Protein AF-A0A9D1M2X8-F1 (afdb_monomer)

Structure (mmCIF, N/CA/C/O backbone):
data_AF-A0A9D1M2X8-F1
#
_entry.id   AF-A0A9D1M2X8-F1
#
loop_
_atom_site.group_PDB
_atom_site.id
_atom_site.type_symbol
_atom_site.label_atom_id
_atom_site.label_alt_id
_atom_site.label_comp_id
_atom_site.label_asym_id
_atom_site.label_entity_id
_atom_site.label_seq_id
_atom_site.pdbx_PDB_ins_code
_atom_site.Cartn_x
_atom_site.Cartn_y
_atom_site.Cartn_z
_atom_site.occupancy
_atom_site.B_iso_or_equiv
_atom_site.auth_seq_id
_atom_site.auth_comp_id
_atom_site.auth_asym_id
_atom_site.auth_atom_id
_atom_site.pdbx_PDB_model_num
ATOM 1 N N . MET A 1 1 ? 48.430 -18.790 -75.602 1.00 45.59 1 MET A N 1
ATOM 2 C CA . MET A 1 1 ? 47.568 -17.603 -75.799 1.00 45.59 1 MET A CA 1
ATOM 3 C C . MET A 1 1 ? 46.108 -18.026 -75.926 1.00 45.59 1 MET A C 1
ATOM 5 O O . MET A 1 1 ? 45.732 -18.484 -76.995 1.00 45.59 1 MET A O 1
ATOM 9 N N . LYS A 1 2 ? 45.302 -17.885 -74.864 1.00 32.88 2 LYS A N 1
ATOM 10 C CA . LYS A 1 2 ? 43.882 -17.466 -74.901 1.00 32.88 2 LYS A CA 1
ATOM 11 C C . LYS A 1 2 ? 43.392 -17.254 -73.451 1.00 32.88 2 LYS A C 1
ATOM 13 O O . LYS A 1 2 ? 43.935 -17.912 -72.566 1.00 32.88 2 LYS A O 1
ATOM 18 N N . PRO A 1 3 ? 42.501 -16.283 -73.187 1.00 42.69 3 PRO A N 1
ATOM 19 C CA . PRO A 1 3 ? 42.506 -15.542 -71.935 1.00 42.69 3 PRO A CA 1
ATOM 20 C C . PRO A 1 3 ? 41.646 -16.149 -70.825 1.00 42.69 3 PRO A C 1
ATOM 22 O O . PRO A 1 3 ? 40.709 -16.911 -71.038 1.00 42.69 3 PRO A O 1
ATOM 25 N N . ILE A 1 4 ? 42.033 -15.714 -69.633 1.00 52.22 4 ILE A N 1
ATOM 26 C CA . ILE A 1 4 ? 41.490 -15.920 -68.297 1.00 52.22 4 ILE A CA 1
ATOM 27 C C . ILE A 1 4 ? 39.984 -15.619 -68.250 1.00 52.22 4 ILE A C 1
ATOM 29 O O . ILE A 1 4 ? 39.570 -14.470 -68.395 1.00 52.22 4 ILE A O 1
ATOM 33 N N . ILE A 1 5 ? 39.174 -16.640 -67.963 1.00 52.50 5 ILE A N 1
ATOM 34 C CA . ILE A 1 5 ? 37.791 -16.488 -67.490 1.00 52.50 5 ILE A CA 1
ATOM 35 C C . ILE A 1 5 ? 37.806 -16.731 -65.977 1.00 52.50 5 ILE A C 1
ATOM 37 O O . ILE A 1 5 ? 37.509 -17.821 -65.508 1.00 52.50 5 ILE A O 1
ATOM 41 N N . PHE A 1 6 ? 38.199 -15.716 -65.207 1.00 45.41 6 PHE A N 1
ATOM 42 C CA . PHE A 1 6 ? 38.097 -15.726 -63.737 1.00 45.41 6 PHE A CA 1
ATOM 43 C C . PHE A 1 6 ? 37.593 -14.386 -63.168 1.00 45.41 6 PHE A C 1
ATOM 45 O O . PHE A 1 6 ?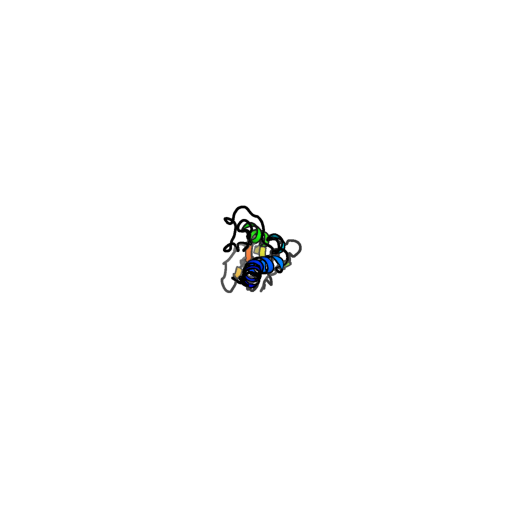 37.838 -14.069 -62.011 1.00 45.41 6 PHE A O 1
ATOM 52 N N . PHE A 1 7 ? 36.854 -13.591 -63.952 1.00 48.19 7 PHE A N 1
ATOM 53 C CA . PHE A 1 7 ? 36.349 -12.282 -63.500 1.00 48.19 7 PHE A CA 1
ATOM 54 C C . PHE A 1 7 ? 34.876 -12.257 -63.055 1.00 48.19 7 PHE A C 1
ATOM 56 O O . PHE A 1 7 ? 34.455 -11.276 -62.453 1.00 48.19 7 PHE A O 1
ATOM 63 N N . ALA A 1 8 ? 34.089 -13.319 -63.270 1.00 45.69 8 ALA A N 1
ATOM 64 C CA . ALA A 1 8 ? 32.672 -13.317 -62.877 1.00 45.69 8 ALA A CA 1
ATOM 65 C C . ALA A 1 8 ? 32.427 -13.778 -61.423 1.00 45.69 8 ALA A C 1
ATOM 67 O O . ALA A 1 8 ? 31.558 -13.238 -60.744 1.00 45.69 8 ALA A O 1
ATOM 68 N N . ALA A 1 9 ? 33.214 -14.730 -60.905 1.00 43.84 9 ALA A N 1
ATOM 69 C CA . ALA A 1 9 ? 33.002 -15.281 -59.559 1.00 43.84 9 ALA A CA 1
ATOM 70 C C . ALA A 1 9 ? 33.544 -14.374 -58.433 1.00 43.84 9 ALA A C 1
ATOM 72 O O . ALA A 1 9 ? 32.953 -14.297 -57.356 1.00 43.84 9 ALA A O 1
ATOM 73 N N . ALA A 1 10 ? 34.629 -13.633 -58.690 1.00 47.75 10 ALA A N 1
ATOM 74 C CA . ALA A 1 10 ? 35.217 -12.709 -57.716 1.00 47.75 10 ALA A CA 1
ATOM 75 C C . ALA A 1 10 ? 34.368 -11.438 -57.501 1.00 47.75 10 ALA A C 1
ATOM 77 O O . ALA A 1 10 ? 34.417 -10.824 -56.432 1.00 47.75 10 ALA A O 1
ATOM 78 N N . LEU A 1 11 ? 33.539 -11.065 -58.484 1.00 43.62 11 LEU A N 1
ATOM 79 C CA . LEU A 1 11 ? 32.642 -9.915 -58.364 1.00 43.62 11 LEU A CA 1
ATOM 80 C C . LEU A 1 11 ? 31.398 -10.246 -57.519 1.00 43.62 11 LEU A C 1
ATOM 82 O O . LEU A 1 11 ? 30.918 -9.402 -56.772 1.00 43.62 11 LEU A O 1
ATOM 86 N N . TRP A 1 12 ? 30.916 -11.493 -57.550 1.00 42.31 12 TRP A N 1
ATOM 87 C CA . TRP A 1 12 ? 29.798 -11.939 -56.705 1.00 42.31 12 TRP A CA 1
ATOM 88 C C . TRP A 1 12 ? 30.199 -12.196 -55.246 1.00 42.31 12 TRP A C 1
ATOM 90 O O . TRP A 1 12 ? 29.444 -11.861 -54.334 1.00 42.31 12 TRP A O 1
ATOM 100 N N . ALA A 1 13 ? 31.405 -12.718 -55.002 1.00 49.34 13 ALA A N 1
ATOM 101 C CA . ALA A 1 13 ? 31.903 -12.949 -53.643 1.00 49.34 13 ALA A CA 1
ATOM 102 C C . ALA A 1 13 ? 32.258 -11.649 -52.891 1.00 49.34 13 ALA A C 1
ATOM 104 O O . ALA A 1 13 ? 32.204 -11.613 -51.663 1.00 49.34 13 ALA A O 1
ATOM 105 N N . SER A 1 14 ? 32.577 -10.570 -53.612 1.00 50.72 14 SER A N 1
ATOM 106 C CA . SER A 1 14 ? 32.825 -9.245 -53.022 1.00 50.72 14 SER A CA 1
ATOM 107 C C . SER A 1 14 ? 31.553 -8.410 -52.842 1.00 50.72 14 SER A C 1
ATOM 109 O O . SER A 1 14 ? 31.539 -7.511 -52.004 1.00 50.72 14 SER A O 1
ATOM 111 N N . LEU A 1 15 ? 30.466 -8.727 -53.556 1.00 46.16 15 LEU A N 1
ATOM 112 C CA . LEU A 1 15 ? 29.179 -8.038 -53.424 1.00 46.16 15 LEU A CA 1
ATOM 113 C C . LEU A 1 15 ? 28.231 -8.679 -52.405 1.00 46.16 15 LEU A C 1
ATOM 115 O O . LEU A 1 15 ? 27.343 -7.985 -51.933 1.00 46.16 15 LEU A O 1
ATOM 119 N N . ALA A 1 16 ? 28.409 -9.939 -52.002 1.00 49.31 16 ALA A N 1
ATOM 120 C CA . ALA A 1 16 ? 27.544 -10.576 -50.999 1.00 49.31 16 ALA A CA 1
ATOM 121 C C . ALA A 1 16 ? 27.563 -9.894 -49.605 1.00 49.31 16 ALA A C 1
ATOM 123 O O . ALA A 1 16 ? 26.487 -9.714 -49.030 1.00 49.31 16 ALA A O 1
ATOM 124 N N . PRO A 1 17 ? 28.706 -9.420 -49.058 1.00 50.47 17 PRO A N 1
ATOM 125 C CA . PRO A 1 17 ? 28.706 -8.655 -47.806 1.00 50.47 17 PRO A CA 1
ATOM 126 C C . PRO A 1 17 ? 28.105 -7.252 -47.980 1.00 50.47 17 PRO A C 1
ATOM 128 O O . PRO A 1 17 ? 27.527 -6.703 -47.043 1.00 50.47 17 PRO A O 1
ATOM 131 N N . LEU A 1 18 ? 28.222 -6.676 -49.184 1.00 45.16 18 LEU A N 1
ATOM 132 C CA . LEU A 1 18 ? 27.638 -5.383 -49.554 1.00 45.16 18 LEU A CA 1
ATOM 133 C C . LEU A 1 18 ? 26.121 -5.483 -49.774 1.00 45.16 18 LEU A C 1
ATOM 135 O O . LEU A 1 18 ? 25.398 -4.587 -49.356 1.00 45.16 18 LEU A O 1
ATOM 139 N N . TYR A 1 19 ? 25.623 -6.589 -50.329 1.00 42.22 19 TYR A N 1
ATOM 140 C CA . TYR A 1 19 ? 24.195 -6.869 -50.495 1.00 42.22 19 TYR A CA 1
ATOM 141 C C . TYR A 1 19 ? 23.531 -7.316 -49.189 1.00 42.22 19 TYR A C 1
ATOM 143 O O . TYR A 1 19 ? 22.402 -6.915 -48.930 1.00 42.22 19 TYR A O 1
ATOM 151 N N . ALA A 1 20 ? 24.237 -8.022 -48.299 1.00 43.41 20 ALA A N 1
ATOM 152 C CA . ALA A 1 20 ? 23.759 -8.262 -46.932 1.00 43.41 20 ALA A CA 1
ATOM 153 C C . ALA A 1 20 ? 23.679 -6.959 -46.107 1.00 43.41 20 ALA A C 1
ATOM 155 O O . ALA A 1 20 ? 22.803 -6.807 -45.259 1.00 43.41 20 ALA A O 1
ATOM 156 N N . LYS A 1 21 ? 24.557 -5.984 -46.389 1.00 46.81 21 LYS A N 1
ATOM 157 C CA . LYS A 1 21 ? 24.471 -4.609 -45.865 1.00 46.81 21 LYS A CA 1
ATOM 158 C C . LYS A 1 21 ? 23.406 -3.752 -46.566 1.00 46.81 21 LYS A C 1
ATOM 160 O O . LYS A 1 21 ? 22.943 -2.796 -45.955 1.00 46.81 21 LYS A O 1
ATOM 165 N N . ALA A 1 22 ? 23.020 -4.074 -47.804 1.00 47.25 22 ALA A N 1
ATOM 166 C CA . ALA A 1 22 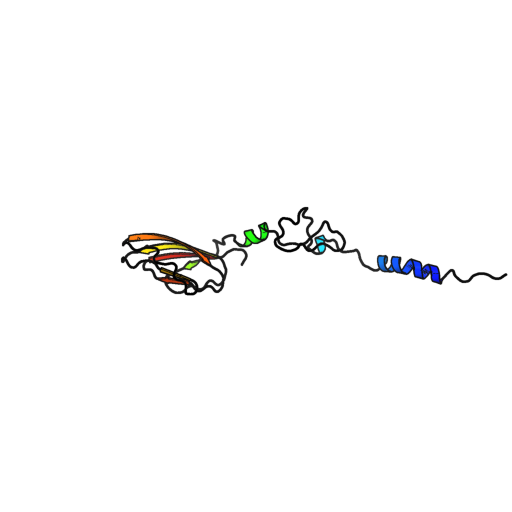? 22.052 -3.306 -48.594 1.00 47.25 22 ALA A CA 1
ATOM 167 C C . ALA A 1 22 ? 20.608 -3.843 -48.520 1.00 47.25 22 ALA A C 1
ATOM 169 O O . ALA A 1 22 ? 19.677 -3.096 -48.805 1.00 47.25 22 ALA A O 1
ATOM 170 N N . GLN A 1 23 ? 20.398 -5.104 -48.118 1.00 46.16 23 GLN A N 1
ATOM 171 C CA . GLN A 1 23 ? 19.065 -5.711 -47.960 1.00 46.16 23 GLN A CA 1
ATOM 172 C C . GLN A 1 23 ? 18.584 -5.807 -46.504 1.00 46.16 23 GLN A C 1
ATOM 174 O O . GLN A 1 23 ? 17.426 -6.149 -46.266 1.00 46.16 23 GLN A O 1
ATOM 179 N N . CYS A 1 24 ? 19.413 -5.442 -45.524 1.00 50.56 24 CYS A N 1
ATOM 180 C CA . CYS A 1 24 ? 18.936 -5.179 -44.171 1.00 50.56 24 CYS A CA 1
ATOM 181 C C . CYS A 1 24 ? 18.495 -3.719 -44.098 1.00 50.56 24 CYS A C 1
ATOM 183 O O . CYS A 1 24 ? 19.319 -2.808 -44.024 1.00 50.56 24 CYS A O 1
ATOM 185 N N . ALA A 1 25 ? 17.178 -3.533 -44.165 1.00 55.31 25 ALA A N 1
ATOM 186 C CA . ALA A 1 25 ? 16.465 -2.304 -43.861 1.00 55.31 25 ALA A CA 1
ATOM 187 C C . ALA A 1 25 ? 17.165 -1.491 -42.761 1.00 55.31 25 ALA A C 1
ATOM 189 O O . ALA A 1 25 ? 17.617 -2.064 -41.770 1.00 55.31 25 ALA A O 1
ATOM 190 N N . VAL A 1 26 ? 17.245 -0.172 -42.975 1.00 64.69 26 VAL A N 1
ATOM 191 C CA . VAL A 1 26 ? 17.679 0.865 -42.024 1.00 64.69 26 VAL A CA 1
ATOM 192 C C . VAL A 1 26 ? 17.715 0.333 -40.590 1.00 64.69 26 VAL A C 1
ATOM 194 O O . VAL A 1 26 ? 16.666 0.064 -40.005 1.00 64.69 26 VAL A O 1
ATOM 197 N N . GLN A 1 27 ? 18.922 0.155 -40.041 1.00 70.12 27 GLN A N 1
ATOM 198 C CA . GLN A 1 27 ? 19.101 -0.287 -38.659 1.00 70.12 27 GLN A CA 1
ATOM 199 C C . GLN A 1 27 ? 18.234 0.606 -37.752 1.00 70.12 27 GLN A C 1
ATOM 201 O O . GLN A 1 27 ? 18.416 1.829 -37.781 1.00 70.12 27 GLN A O 1
ATOM 206 N N . PRO A 1 28 ? 17.277 0.049 -36.984 1.00 83.12 28 PRO A N 1
ATOM 207 C CA . PRO A 1 28 ? 16.364 0.856 -36.184 1.00 83.12 28 PRO A CA 1
ATOM 208 C C . PRO A 1 28 ? 17.159 1.704 -35.193 1.00 83.12 28 PRO A C 1
ATOM 210 O O . PRO A 1 28 ? 18.212 1.291 -34.715 1.00 83.12 28 PRO A O 1
ATOM 213 N N . SER A 1 29 ? 16.681 2.904 -34.868 1.00 85.69 29 SER A N 1
ATOM 214 C CA . SER A 1 29 ? 17.376 3.721 -33.871 1.00 85.69 29 SER A CA 1
ATOM 215 C C . SER A 1 29 ? 17.249 3.085 -32.478 1.00 85.69 29 SER A C 1
ATOM 217 O O . SER A 1 29 ? 16.217 2.495 -32.153 1.00 85.69 29 SER A O 1
ATOM 219 N N . CYS A 1 30 ? 18.266 3.228 -31.619 1.00 85.75 30 CYS A N 1
ATOM 220 C CA . CYS A 1 30 ? 18.192 2.724 -30.240 1.00 85.75 30 CYS A CA 1
ATOM 221 C C . CYS A 1 30 ? 17.000 3.341 -29.486 1.00 85.75 30 CYS A C 1
ATOM 223 O O . CYS A 1 30 ? 16.347 2.661 -28.701 1.00 85.75 30 CYS A O 1
ATOM 225 N N . SER A 1 31 ? 16.659 4.600 -29.780 1.00 83.88 31 SER A N 1
ATOM 226 C CA . SER A 1 31 ? 15.481 5.255 -29.210 1.00 83.88 31 SER A CA 1
ATOM 227 C C . SER A 1 31 ? 14.173 4.598 -29.655 1.00 83.88 31 SER A C 1
ATOM 229 O O . SER A 1 31 ? 13.284 4.421 -28.827 1.00 83.88 31 SER A O 1
ATOM 231 N N . SER A 1 32 ? 14.064 4.182 -30.923 1.00 84.88 32 SER A N 1
ATOM 232 C CA . SER A 1 32 ? 12.895 3.45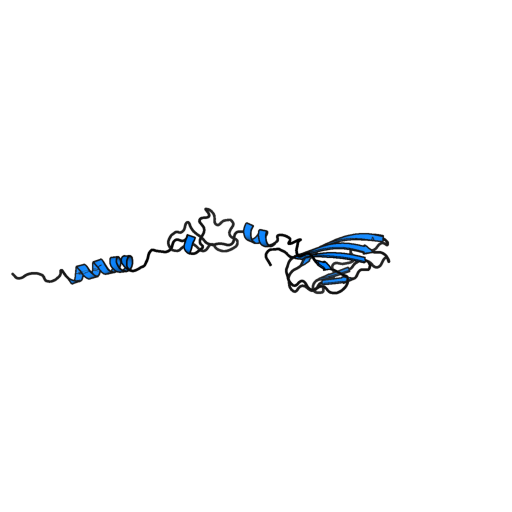6 -31.447 1.00 84.88 32 SER A CA 1
ATOM 233 C C . SER A 1 32 ? 12.720 2.077 -30.808 1.00 84.88 32 SER A C 1
ATOM 235 O O . SER A 1 32 ? 11.610 1.562 -30.765 1.00 84.88 32 SER A O 1
ATOM 237 N N . LEU A 1 33 ? 13.802 1.490 -30.291 1.00 84.25 33 LEU A N 1
ATOM 238 C CA . LEU A 1 33 ? 13.788 0.227 -29.550 1.00 84.25 33 LEU A CA 1
ATOM 239 C C . LEU A 1 33 ? 13.627 0.418 -28.027 1.00 84.25 33 LEU A C 1
ATOM 241 O O . LEU A 1 33 ? 13.736 -0.546 -27.273 1.00 84.25 33 LEU A O 1
ATOM 245 N N . GLY A 1 34 ? 13.391 1.649 -27.558 1.00 81.88 34 GLY A N 1
ATOM 246 C CA . GLY A 1 34 ? 13.166 1.949 -26.140 1.00 81.88 34 GLY A CA 1
ATOM 247 C C . GLY A 1 34 ? 14.435 2.114 -25.296 1.00 81.88 34 GLY A C 1
ATOM 248 O O . GLY A 1 34 ? 14.347 2.184 -24.071 1.00 81.88 34 GLY A O 1
ATOM 249 N N . TYR A 1 35 ? 15.619 2.199 -25.909 1.00 84.81 35 TYR A N 1
ATOM 250 C CA . TYR A 1 35 ? 16.841 2.569 -25.195 1.00 84.81 35 TYR A CA 1
ATOM 251 C C . TYR A 1 35 ? 16.936 4.091 -25.079 1.00 84.81 35 TYR A C 1
ATOM 253 O O . TYR A 1 35 ? 16.724 4.818 -26.049 1.00 84.81 35 TYR A O 1
ATOM 261 N N . THR A 1 36 ? 17.320 4.583 -23.907 1.00 82.31 36 THR A N 1
ATOM 262 C CA . THR A 1 36 ? 17.476 6.020 -23.665 1.00 82.31 36 THR A CA 1
ATOM 263 C C . THR A 1 36 ? 18.952 6.391 -23.617 1.00 82.31 36 THR A C 1
ATOM 265 O O . THR A 1 36 ? 19.793 5.642 -23.111 1.00 82.31 36 THR A O 1
ATOM 268 N N . TYR A 1 37 ? 19.279 7.562 -24.161 1.00 74.50 37 TYR A N 1
ATOM 269 C CA . TYR A 1 37 ? 20.592 8.163 -23.973 1.00 74.50 37 TYR A CA 1
ATOM 270 C C . TYR A 1 37 ? 20.632 8.761 -22.572 1.00 74.50 37 TYR A C 1
ATOM 272 O O . TYR A 1 37 ? 20.122 9.855 -22.336 1.00 74.50 37 TYR A O 1
ATOM 280 N N . THR A 1 38 ? 21.182 8.027 -21.612 1.00 65.06 38 THR A N 1
ATOM 281 C CA . THR A 1 38 ? 21.382 8.563 -20.265 1.00 65.06 38 THR A CA 1
ATOM 282 C C . THR A 1 38 ? 22.849 8.378 -19.932 1.00 65.06 38 THR A C 1
ATOM 284 O O . THR A 1 38 ? 23.332 7.262 -19.904 1.00 65.06 38 THR A O 1
ATOM 287 N N . GLY A 1 39 ? 23.607 9.457 -19.745 1.00 67.62 39 GLY A N 1
ATOM 288 C CA . GLY A 1 39 ? 25.072 9.394 -19.633 1.00 67.62 39 GLY A CA 1
ATOM 289 C C . GLY A 1 39 ? 25.627 8.561 -18.463 1.00 67.62 39 GLY A C 1
ATOM 290 O O . GLY A 1 39 ? 26.840 8.426 -18.359 1.00 67.62 39 GLY A O 1
ATOM 291 N N . SER A 1 40 ? 24.779 7.998 -17.588 1.00 76.19 40 SER A N 1
ATOM 292 C CA . SER A 1 40 ? 25.205 7.152 -16.469 1.00 76.19 40 SER A CA 1
ATOM 293 C C . SER A 1 40 ? 24.246 5.998 -16.160 1.00 76.19 40 SER A C 1
ATOM 295 O O . SER A 1 40 ? 23.027 6.171 -16.026 1.00 76.19 40 SER A O 1
ATOM 297 N N . THR A 1 41 ? 24.830 4.815 -15.963 1.00 83.31 41 THR A N 1
ATOM 298 C CA . THR A 1 41 ? 24.169 3.599 -15.478 1.00 83.31 41 THR A CA 1
ATOM 299 C C . THR A 1 41 ? 24.167 3.471 -13.948 1.00 83.31 41 THR A C 1
ATOM 301 O O . THR A 1 41 ? 23.568 2.532 -13.430 1.00 83.31 41 THR A O 1
ATOM 304 N N . SER A 1 42 ? 24.791 4.401 -13.212 1.00 85.00 42 SER A N 1
ATOM 305 C CA . SER A 1 42 ? 24.905 4.379 -11.735 1.00 85.00 42 SER A CA 1
ATOM 306 C C . SER A 1 42 ? 23.560 4.317 -11.004 1.00 85.00 42 SER A C 1
ATOM 308 O O . SER A 1 42 ? 23.446 3.800 -9.887 1.00 85.00 42 SER A O 1
ATOM 310 N N . ASP A 1 43 ? 22.530 4.859 -11.647 1.00 87.12 43 ASP A N 1
ATOM 311 C CA . ASP A 1 43 ? 21.199 5.005 -11.067 1.00 87.12 43 ASP A CA 1
ATOM 312 C C . ASP A 1 43 ? 20.244 3.909 -11.529 1.00 87.12 43 ASP A C 1
ATOM 314 O O . ASP A 1 43 ? 19.061 3.947 -11.200 1.00 87.12 43 ASP A O 1
ATOM 318 N N . CYS A 1 44 ? 20.738 2.939 -12.296 1.00 88.56 44 CYS A N 1
ATOM 319 C CA . CYS A 1 44 ? 19.976 1.764 -12.672 1.00 88.56 44 CYS A CA 1
ATOM 320 C C . CYS A 1 44 ? 19.839 0.822 -11.468 1.00 88.56 44 CYS A C 1
ATOM 322 O O . CYS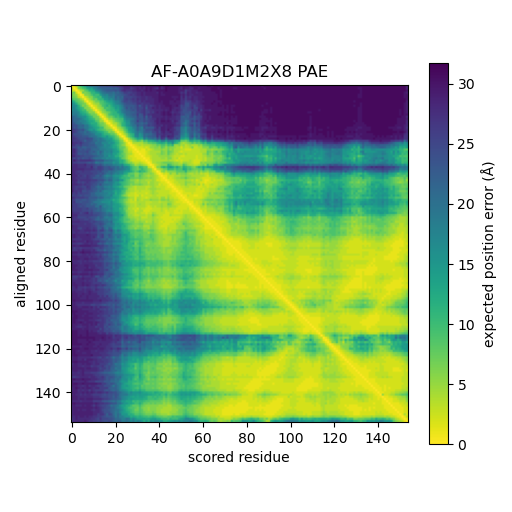 A 1 44 ? 20.799 0.585 -10.737 1.00 88.56 44 CYS A O 1
ATOM 324 N N . VAL A 1 45 ? 18.637 0.289 -11.260 1.00 89.00 45 VAL A N 1
ATOM 325 C CA . VAL A 1 45 ? 18.373 -0.747 -10.244 1.00 89.00 45 VAL A CA 1
ATOM 326 C C . VAL A 1 45 ? 18.740 -2.133 -10.780 1.00 89.00 45 VAL A C 1
ATOM 328 O O . VAL A 1 45 ? 19.177 -2.997 -10.028 1.00 89.00 45 VAL A O 1
ATOM 331 N N . ASN A 1 46 ? 18.603 -2.333 -12.092 1.00 85.19 46 ASN A N 1
ATOM 332 C CA . ASN A 1 46 ? 18.967 -3.558 -12.797 1.00 85.19 46 ASN A CA 1
ATOM 333 C C . ASN A 1 46 ? 20.251 -3.390 -13.620 1.00 85.19 46 ASN A C 1
ATOM 335 O O . ASN A 1 46 ? 20.650 -2.271 -13.953 1.00 85.19 46 ASN A O 1
ATOM 339 N N . THR A 1 47 ? 20.843 -4.516 -14.030 1.00 89.44 47 THR A N 1
ATOM 340 C CA . THR A 1 47 ? 21.921 -4.534 -15.025 1.00 89.44 47 THR A CA 1
ATOM 341 C C . THR A 1 47 ? 21.443 -3.839 -16.308 1.00 89.44 47 THR A C 1
ATOM 343 O O . THR A 1 47 ? 20.458 -4.289 -16.902 1.00 89.44 47 THR A O 1
ATOM 346 N N . PRO A 1 48 ? 22.096 -2.745 -16.745 1.00 87.75 48 PRO A N 1
ATOM 347 C CA . PRO A 1 48 ? 21.669 -1.993 -17.918 1.00 87.75 48 PRO A CA 1
ATOM 348 C C . PRO A 1 48 ? 21.787 -2.830 -19.190 1.00 87.75 48 PRO A C 1
ATOM 350 O O . PRO A 1 48 ? 22.855 -3.365 -19.496 1.00 87.75 48 PRO A O 1
ATOM 353 N N . MET A 1 49 ? 20.712 -2.889 -19.973 1.00 88.38 49 MET A N 1
ATOM 354 C CA . MET A 1 49 ? 20.738 -3.512 -21.293 1.00 88.38 49 MET A CA 1
ATOM 355 C C . MET A 1 49 ? 21.264 -2.506 -22.308 1.00 88.38 49 MET A C 1
ATOM 357 O O . MET A 1 49 ? 20.605 -1.504 -22.576 1.00 88.38 49 MET A O 1
ATOM 361 N N . LYS A 1 50 ? 22.447 -2.756 -22.870 1.00 89.50 50 LYS A N 1
ATOM 362 C CA . LYS A 1 50 ? 23.045 -1.885 -23.890 1.00 89.50 50 LYS A CA 1
ATOM 363 C C . LYS A 1 50 ? 22.414 -2.136 -25.256 1.00 89.50 50 LYS A C 1
ATOM 365 O O . LYS A 1 50 ? 22.089 -3.272 -25.595 1.00 89.50 50 LYS A O 1
ATOM 370 N N . CYS A 1 51 ? 22.273 -1.079 -26.045 1.00 88.50 51 CYS A N 1
ATOM 371 C CA . CYS A 1 51 ? 21.836 -1.199 -27.427 1.00 88.50 51 CYS A CA 1
ATOM 372 C C . CYS A 1 51 ? 22.942 -1.875 -28.278 1.00 88.50 51 CYS A C 1
ATOM 374 O O . CYS A 1 51 ? 24.099 -1.450 -28.187 1.00 88.50 51 CYS A O 1
ATOM 376 N N . PRO A 1 52 ? 22.630 -2.887 -29.119 1.00 86.94 52 PRO A N 1
ATOM 377 C CA . PRO A 1 52 ? 23.638 -3.691 -29.832 1.00 86.94 52 PRO A CA 1
ATOM 378 C C . PRO A 1 52 ? 24.539 -2.915 -30.800 1.00 86.94 52 PRO A C 1
ATOM 380 O O . PRO A 1 52 ? 25.622 -3.374 -31.144 1.00 86.94 52 PRO A O 1
ATOM 383 N N . PHE A 1 53 ? 24.086 -1.748 -31.252 1.00 87.19 53 PHE A N 1
ATOM 384 C CA . PHE A 1 53 ? 24.739 -0.953 -32.290 1.00 87.19 53 PHE A CA 1
ATOM 385 C C . PHE A 1 53 ? 25.100 0.472 -31.841 1.00 87.19 53 PHE A C 1
ATOM 387 O O . PHE A 1 53 ? 25.691 1.226 -32.610 1.00 87.19 53 PHE A O 1
ATOM 394 N N . ASN A 1 54 ? 24.773 0.851 -30.599 1.00 84.69 54 ASN A N 1
ATOM 395 C CA . ASN A 1 54 ? 25.280 2.069 -29.964 1.00 84.69 54 ASN A CA 1
ATOM 396 C C . ASN A 1 54 ? 25.293 1.908 -28.438 1.00 84.69 54 ASN A C 1
ATOM 398 O O . ASN A 1 54 ? 24.274 2.057 -27.766 1.00 84.69 54 ASN A O 1
ATOM 402 N N . THR A 1 55 ? 26.468 1.653 -27.874 1.00 81.81 55 THR A N 1
ATOM 403 C CA . THR A 1 55 ? 26.631 1.373 -26.441 1.00 81.81 55 THR A CA 1
ATOM 404 C C . THR A 1 55 ? 26.346 2.562 -25.524 1.00 81.81 55 THR A C 1
ATOM 406 O O . THR A 1 55 ? 26.225 2.360 -24.317 1.00 81.81 55 THR A O 1
ATOM 409 N N . SER A 1 56 ? 26.235 3.781 -26.063 1.00 85.19 56 SER A N 1
ATOM 410 C CA . SER A 1 56 ? 25.854 4.979 -25.301 1.00 85.19 56 SER A CA 1
ATOM 411 C C . SER A 1 56 ? 24.355 5.033 -24.987 1.00 85.19 56 SER A C 1
ATOM 413 O O . SER A 1 56 ? 23.920 5.851 -24.181 1.00 85.19 56 SER A O 1
ATOM 415 N N . TYR A 1 57 ? 23.562 4.161 -25.612 1.00 86.56 57 TYR A N 1
ATOM 416 C CA . TYR A 1 57 ? 22.144 3.985 -25.332 1.00 86.56 57 TYR A CA 1
ATOM 417 C C . TYR A 1 57 ? 21.943 2.697 -24.542 1.00 86.56 57 TYR A C 1
ATOM 419 O O . TYR A 1 57 ? 22.426 1.628 -24.929 1.00 86.56 57 TYR A O 1
ATOM 427 N N . PHE A 1 58 ? 21.190 2.781 -23.452 1.00 87.25 58 PHE A N 1
ATOM 428 C CA . PHE A 1 58 ? 20.810 1.607 -22.678 1.00 87.25 58 PHE A CA 1
ATOM 429 C C . PHE A 1 58 ? 19.390 1.736 -22.125 1.00 87.25 58 PHE A C 1
ATOM 431 O O . PHE A 1 58 ? 18.811 2.819 -22.055 1.00 87.25 58 PHE A O 1
ATOM 438 N N . ASN A 1 59 ? 18.818 0.597 -21.756 1.00 87.19 59 ASN A N 1
ATOM 439 C CA . ASN A 1 59 ? 17.536 0.501 -21.087 1.00 87.19 59 ASN A CA 1
ATOM 440 C C . ASN A 1 59 ? 17.791 -0.012 -19.670 1.00 87.19 59 ASN A C 1
ATOM 442 O O . ASN A 1 59 ? 18.463 -1.029 -19.467 1.00 87.19 59 ASN A O 1
ATOM 446 N N . CYS A 1 60 ? 17.308 0.734 -18.685 1.00 88.31 60 CYS A N 1
ATOM 447 C CA . CYS A 1 60 ? 17.294 0.309 -17.301 1.00 88.31 60 CYS A CA 1
ATOM 448 C C . CYS A 1 60 ? 16.183 1.034 -16.543 1.00 88.31 60 CYS A C 1
ATOM 450 O O . CYS A 1 60 ? 15.815 2.160 -16.881 1.00 88.31 60 CYS A O 1
ATOM 452 N N . THR A 1 61 ? 15.702 0.412 -15.474 1.00 87.88 61 THR A N 1
ATOM 453 C CA . THR A 1 61 ? 14.819 1.063 -14.510 1.00 87.88 61 THR A CA 1
ATOM 454 C C . THR A 1 61 ? 15.667 1.936 -13.596 1.00 87.88 61 THR A C 1
ATOM 456 O O . THR A 1 61 ? 16.583 1.438 -12.934 1.00 87.88 61 THR A O 1
ATOM 459 N N . LYS A 1 62 ? 15.386 3.241 -13.552 1.00 87.50 62 LYS A N 1
ATOM 460 C CA . LYS A 1 62 ? 16.107 4.165 -12.674 1.00 87.50 62 LYS A CA 1
ATOM 461 C C . LYS A 1 62 ? 15.557 4.093 -11.251 1.00 87.50 62 LYS A C 1
ATOM 463 O O . LYS A 1 62 ? 14.352 3.956 -11.045 1.00 87.50 62 LYS A O 1
ATOM 468 N N . LYS A 1 63 ? 16.426 4.292 -10.257 1.00 88.00 63 LYS A N 1
ATOM 469 C CA . LYS A 1 63 ? 16.059 4.404 -8.831 1.00 88.00 63 LYS A CA 1
ATOM 470 C C . LYS A 1 63 ? 14.932 5.419 -8.608 1.00 88.00 63 LYS A C 1
ATOM 472 O O . LYS A 1 63 ? 13.985 5.144 -7.879 1.00 88.00 63 LYS A O 1
ATOM 477 N N . ALA A 1 64 ? 15.001 6.566 -9.286 1.00 86.88 64 ALA A N 1
ATOM 478 C CA . ALA A 1 64 ? 13.980 7.608 -9.205 1.00 86.88 64 ALA A CA 1
ATOM 479 C C . ALA A 1 64 ? 12.598 7.135 -9.686 1.00 86.88 64 ALA A C 1
ATOM 481 O O . ALA A 1 64 ? 11.586 7.541 -9.120 1.00 86.88 64 ALA A O 1
ATOM 482 N N . ASP A 1 65 ? 12.540 6.26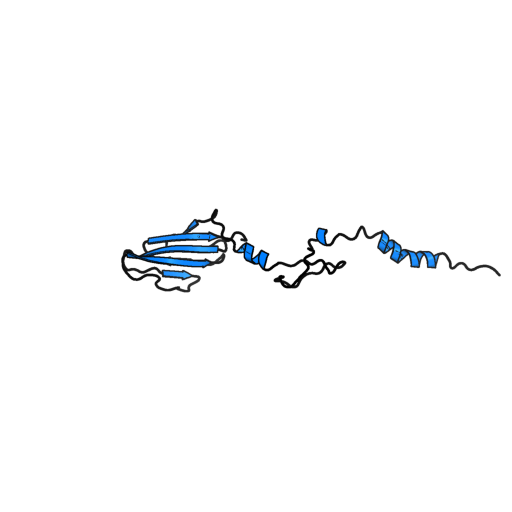7 -10.697 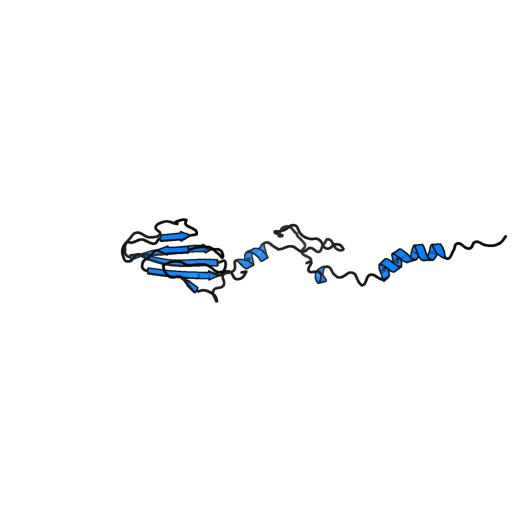1.00 85.81 65 ASP A N 1
ATOM 483 C CA . ASP A 1 65 ? 11.272 5.766 -11.231 1.00 85.81 65 ASP A CA 1
ATOM 484 C C . ASP A 1 65 ? 10.630 4.738 -10.297 1.00 85.81 65 ASP A C 1
ATOM 486 O O . ASP A 1 65 ? 9.412 4.750 -10.134 1.00 85.81 65 ASP A O 1
ATOM 490 N N . VAL A 1 66 ? 11.439 3.941 -9.590 1.00 85.25 66 VAL A N 1
ATOM 491 C CA . VAL A 1 66 ? 10.953 3.063 -8.512 1.00 85.25 66 VAL A CA 1
ATOM 492 C C . VAL A 1 66 ? 10.364 3.886 -7.365 1.00 85.25 66 VAL A C 1
ATOM 494 O O . VAL A 1 66 ? 9.261 3.607 -6.909 1.00 85.25 66 VAL A O 1
ATOM 497 N N . ILE A 1 67 ? 11.039 4.955 -6.930 1.00 85.69 67 ILE A N 1
ATOM 498 C CA . ILE A 1 67 ? 10.543 5.809 -5.834 1.00 85.69 67 ILE A CA 1
ATOM 499 C C . ILE A 1 67 ? 9.212 6.482 -6.201 1.00 85.69 67 ILE A C 1
ATOM 501 O O . ILE A 1 67 ? 8.320 6.579 -5.358 1.00 85.69 67 ILE A O 1
ATOM 505 N N . LYS A 1 68 ? 9.028 6.897 -7.463 1.00 86.31 68 LYS A N 1
ATOM 506 C CA . LYS A 1 68 ? 7.753 7.471 -7.933 1.00 86.31 68 LYS A CA 1
ATOM 507 C C . LYS A 1 68 ? 6.572 6.511 -7.764 1.00 86.31 68 LYS A C 1
ATOM 509 O O . LYS A 1 68 ? 5.447 6.990 -7.611 1.00 86.31 68 LYS A O 1
ATOM 514 N N . GLN A 1 69 ? 6.804 5.195 -7.746 1.00 85.19 69 GLN A N 1
ATOM 515 C CA . GLN A 1 69 ? 5.737 4.221 -7.515 1.00 85.19 69 GLN A CA 1
ATOM 516 C C . GLN A 1 69 ? 5.128 4.357 -6.115 1.00 85.19 69 GLN A C 1
ATOM 518 O O . GLN A 1 69 ? 3.919 4.201 -5.986 1.00 85.19 69 GLN A O 1
ATOM 523 N N . PHE A 1 70 ? 5.907 4.768 -5.105 1.00 88.75 70 PHE A N 1
ATOM 524 C CA . PHE A 1 70 ? 5.462 4.976 -3.717 1.00 88.75 70 PHE A CA 1
ATOM 525 C C . PHE A 1 70 ? 4.716 6.300 -3.484 1.00 88.75 70 PHE A C 1
ATOM 527 O O . PHE A 1 70 ? 4.401 6.656 -2.348 1.00 88.75 70 PHE A O 1
ATOM 534 N N . LYS A 1 71 ? 4.410 7.063 -4.540 1.00 92.00 71 LYS A N 1
ATOM 535 C CA . LYS A 1 71 ? 3.627 8.297 -4.418 1.00 92.00 71 LYS A CA 1
ATOM 536 C C . LYS A 1 71 ? 2.234 7.984 -3.837 1.00 92.00 71 LYS A C 1
ATOM 538 O O . LYS A 1 71 ? 1.510 7.196 -4.441 1.00 92.00 71 LYS A O 1
ATOM 543 N N . PRO A 1 72 ? 1.799 8.625 -2.738 1.00 94.56 72 PRO A N 1
ATOM 544 C CA . PRO A 1 72 ? 0.444 8.456 -2.212 1.00 94.56 72 PRO A CA 1
ATOM 545 C C . PRO A 1 72 ? -0.633 8.891 -3.214 1.00 94.56 72 PRO A C 1
ATOM 547 O O . PRO A 1 72 ? -0.558 9.988 -3.777 1.00 94.56 72 PRO A O 1
ATOM 550 N N . ASN A 1 73 ? -1.671 8.076 -3.398 1.00 95.25 73 ASN A N 1
ATOM 551 C CA . ASN A 1 73 ? -2.854 8.428 -4.180 1.00 95.25 73 ASN A CA 1
ATOM 552 C C . ASN A 1 73 ? -4.024 8.808 -3.260 1.00 95.25 73 ASN A C 1
ATOM 554 O O . ASN A 1 73 ? -4.911 8.006 -2.961 1.00 95.25 73 ASN A O 1
ATOM 558 N N . TRP A 1 74 ? -4.030 10.070 -2.831 1.00 95.69 74 TRP A N 1
ATOM 559 C CA . TRP A 1 74 ? -5.046 10.630 -1.934 1.00 95.69 74 TRP A CA 1
ATOM 560 C C . TRP A 1 74 ? -6.467 10.612 -2.505 1.00 95.69 74 TRP A C 1
ATOM 562 O O . TRP A 1 74 ? -7.424 10.510 -1.738 1.00 95.69 74 TRP A O 1
ATOM 572 N N . SER A 1 75 ? -6.619 10.664 -3.831 1.00 95.50 75 SER A N 1
ATOM 573 C CA . SER A 1 75 ? -7.922 10.585 -4.501 1.00 95.50 75 SER A CA 1
ATOM 574 C C . SER A 1 75 ? -8.574 9.207 -4.363 1.00 95.50 75 SER A C 1
ATOM 576 O O . SER A 1 75 ? -9.790 9.102 -4.461 1.00 95.50 75 SER A O 1
ATOM 578 N N . LYS A 1 76 ? -7.781 8.158 -4.106 1.00 95.50 76 LYS A N 1
ATOM 579 C CA . LYS A 1 76 ? -8.251 6.785 -3.865 1.00 95.50 76 LYS A CA 1
ATOM 580 C C . LYS A 1 76 ? -8.231 6.393 -2.381 1.00 95.50 76 LYS A C 1
ATOM 582 O O . LYS A 1 76 ? -8.265 5.204 -2.064 1.00 95.50 76 LYS A O 1
ATOM 587 N N . LYS A 1 77 ? -8.143 7.362 -1.461 1.00 96.31 77 LYS A N 1
ATOM 588 C CA . LYS A 1 77 ? -8.180 7.071 -0.022 1.00 96.31 77 LYS A CA 1
ATOM 589 C C . LYS A 1 77 ? -9.499 6.391 0.358 1.00 96.31 77 LYS A C 1
ATOM 591 O O . LYS A 1 77 ? -10.558 6.756 -0.152 1.00 96.31 77 LYS A O 1
ATOM 596 N N . ARG A 1 78 ? -9.444 5.462 1.307 1.00 95.44 78 ARG A N 1
ATOM 597 C CA . ARG A 1 78 ? -10.627 4.805 1.881 1.00 95.44 78 ARG A CA 1
ATOM 598 C C . ARG A 1 78 ? -10.546 4.776 3.395 1.00 95.44 78 ARG A C 1
ATOM 600 O O . ARG A 1 78 ? -9.457 4.641 3.946 1.00 95.44 78 ARG A O 1
ATOM 607 N N . THR A 1 79 ? -11.687 4.890 4.058 1.00 96.56 79 THR A N 1
ATOM 608 C CA . THR A 1 79 ? -11.774 4.709 5.510 1.00 96.56 79 THR A CA 1
ATOM 609 C C . THR A 1 79 ? -11.502 3.250 5.865 1.00 96.56 79 THR A C 1
ATOM 611 O O . THR A 1 79 ? -11.910 2.343 5.139 1.00 96.56 79 THR A O 1
ATOM 614 N N . VAL A 1 80 ? -10.811 3.030 6.979 1.00 95.69 80 VAL A N 1
ATOM 615 C CA . VAL A 1 80 ? -10.589 1.713 7.575 1.00 95.69 80 VAL A CA 1
ATOM 616 C C . VAL A 1 80 ? -11.251 1.706 8.949 1.00 95.69 80 VAL A C 1
ATOM 618 O O . VAL A 1 80 ? -10.986 2.572 9.783 1.00 95.69 80 VAL A O 1
ATOM 621 N N . SER A 1 81 ? -12.145 0.747 9.161 1.00 94.12 81 SER A N 1
ATOM 622 C CA . SER A 1 81 ? -12.877 0.563 10.416 1.00 94.12 81 SER A CA 1
ATOM 623 C C . SER A 1 81 ? -12.217 -0.510 11.284 1.00 94.12 81 SER A C 1
ATOM 625 O O . SER A 1 81 ? -11.260 -1.160 10.867 1.00 94.12 81 SER A O 1
ATOM 627 N N . LYS A 1 82 ? -12.737 -0.700 12.501 1.00 93.62 82 LYS A N 1
ATOM 628 C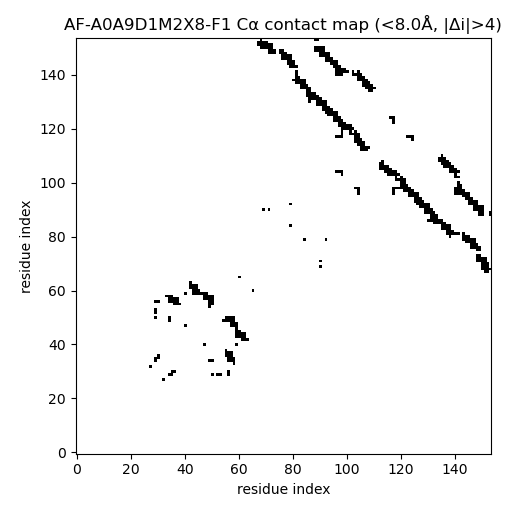 CA . LYS A 1 82 ? -12.373 -1.851 13.336 1.00 93.62 82 LYS A CA 1
ATOM 629 C C . LYS A 1 82 ? -12.698 -3.180 12.638 1.00 93.62 82 LYS A C 1
ATOM 631 O O . LYS A 1 82 ? -13.609 -3.238 11.811 1.00 93.62 82 LYS A O 1
ATOM 636 N N . GLY A 1 83 ? -12.007 -4.241 13.036 1.00 94.88 83 GLY A N 1
ATOM 637 C CA . GLY A 1 83 ? -12.117 -5.582 12.468 1.00 94.88 83 GLY A CA 1
ATOM 638 C C . GLY A 1 83 ? -11.065 -5.862 11.397 1.00 94.88 83 GLY A C 1
ATOM 639 O O . GLY A 1 83 ? -9.989 -5.258 11.384 1.00 94.88 83 GLY A O 1
ATOM 640 N N . SER A 1 84 ? -11.370 -6.815 10.518 1.00 96.50 84 SER A N 1
ATOM 641 C CA . SER A 1 84 ? -10.444 -7.289 9.490 1.00 96.50 84 SER A CA 1
ATOM 642 C C . SER A 1 84 ? -10.429 -6.383 8.257 1.00 96.50 84 SER A C 1
ATOM 644 O O . SER A 1 84 ? -11.468 -5.965 7.748 1.00 96.50 84 SER A O 1
ATOM 646 N N . PHE A 1 85 ? -9.232 -6.119 7.747 1.00 96.31 85 PHE A N 1
ATOM 647 C CA . PHE A 1 85 ? -8.965 -5.313 6.570 1.00 96.31 85 PHE A CA 1
ATOM 648 C C . PHE A 1 85 ? -7.921 -5.996 5.683 1.00 96.31 85 PHE A C 1
ATOM 650 O O . PHE A 1 85 ? -6.843 -6.370 6.143 1.00 96.31 85 PHE A O 1
ATOM 657 N N . TYR A 1 86 ? -8.246 -6.098 4.394 1.00 96.50 86 TYR A N 1
ATOM 658 C CA . TYR A 1 86 ? -7.425 -6.753 3.379 1.00 96.50 86 TYR A CA 1
ATOM 659 C C . TYR A 1 86 ? -7.079 -5.746 2.265 1.00 96.50 86 TYR A C 1
ATOM 661 O O . TYR A 1 86 ? -7.935 -5.390 1.443 1.00 96.50 86 TYR A O 1
ATOM 669 N N . PRO A 1 87 ? -5.859 -5.185 2.246 1.00 94.75 87 PRO A N 1
ATOM 670 C CA . PRO A 1 87 ? -5.359 -4.383 1.138 1.00 94.75 87 PRO A CA 1
ATOM 671 C C . PRO A 1 87 ? -5.344 -5.166 -0.177 1.00 94.75 87 PRO A C 1
ATOM 673 O O . PRO A 1 87 ? -4.707 -6.208 -0.295 1.00 94.75 87 PRO A O 1
ATOM 676 N N . SER A 1 88 ? -6.012 -4.611 -1.191 1.00 93.12 88 SER A N 1
ATOM 677 C CA . SER A 1 88 ? -5.968 -5.087 -2.581 1.00 93.12 88 SER A CA 1
ATOM 678 C C . SER A 1 88 ? -4.822 -4.459 -3.384 1.00 93.12 88 SER A C 1
ATOM 680 O O . SER A 1 88 ? -4.721 -4.668 -4.587 1.00 93.12 88 SER A O 1
ATOM 682 N N . SER A 1 89 ? -4.034 -3.592 -2.749 1.00 95.31 89 SER A N 1
ATOM 683 C CA . SER A 1 89 ? -2.929 -2.849 -3.347 1.00 95.31 89 SER A CA 1
ATOM 684 C C . SER A 1 89 ? -1.969 -2.403 -2.245 1.00 95.31 89 SER A C 1
ATOM 686 O O . SER A 1 89 ? -2.381 -2.256 -1.092 1.00 95.31 89 SER A O 1
ATOM 688 N N . SER A 1 90 ? -0.716 -2.124 -2.588 1.00 96.00 90 SER A N 1
ATOM 689 C CA . SER A 1 90 ? 0.260 -1.592 -1.638 1.00 96.00 90 SER A CA 1
ATOM 690 C C . SER A 1 90 ? -0.038 -0.130 -1.298 1.00 96.00 90 SER A C 1
ATOM 692 O O . SER A 1 90 ? -0.571 0.633 -2.111 1.00 96.00 90 SER A O 1
ATOM 694 N N . GLY A 1 91 ? 0.285 0.285 -0.082 1.00 96.81 91 GLY A N 1
ATOM 695 C CA . GLY A 1 91 ? -0.001 1.631 0.396 1.00 96.81 91 GLY A CA 1
ATOM 696 C C . GLY A 1 91 ? 0.360 1.799 1.858 1.00 96.81 91 GLY A C 1
ATOM 697 O O . GLY A 1 91 ? 1.211 1.093 2.397 1.00 96.81 91 GLY A O 1
ATOM 698 N N . PHE A 1 92 ? -0.325 2.721 2.520 1.00 96.75 92 PHE A N 1
ATOM 699 C CA . PHE A 1 92 ? -0.206 2.883 3.961 1.00 96.75 92 PHE A CA 1
ATOM 700 C C . PHE A 1 92 ? -1.561 3.137 4.608 1.00 96.75 92 PHE A C 1
ATOM 702 O O . PHE A 1 92 ? -2.472 3.709 4.007 1.00 96.75 92 PHE A O 1
ATOM 709 N N . ILE A 1 93 ? -1.677 2.707 5.857 1.00 96.12 93 ILE A N 1
ATOM 710 C CA . ILE A 1 93 ? -2.760 3.047 6.764 1.00 96.12 93 ILE A CA 1
ATOM 711 C C . ILE A 1 93 ? -2.250 4.172 7.659 1.00 96.12 93 ILE A C 1
ATOM 713 O O . ILE A 1 93 ? -1.177 4.051 8.247 1.00 96.12 93 ILE A O 1
ATOM 717 N N . PHE A 1 94 ? -3.006 5.259 7.770 1.00 95.06 94 PHE A N 1
ATOM 718 C CA . PHE A 1 94 ? -2.725 6.335 8.713 1.00 95.06 94 PHE A CA 1
ATOM 719 C C . PHE A 1 94 ? -3.995 6.767 9.438 1.00 95.06 94 PHE A C 1
ATOM 721 O O . PHE A 1 94 ? -5.093 6.696 8.887 1.00 95.06 94 PHE A O 1
ATOM 728 N N . GLY A 1 95 ? -3.849 7.276 10.653 1.00 93.81 95 GLY A N 1
ATOM 729 C CA . GLY A 1 95 ? -4.950 7.911 11.359 1.00 93.81 95 GLY A CA 1
ATOM 730 C C . GLY A 1 95 ? -4.791 7.811 12.860 1.00 93.81 9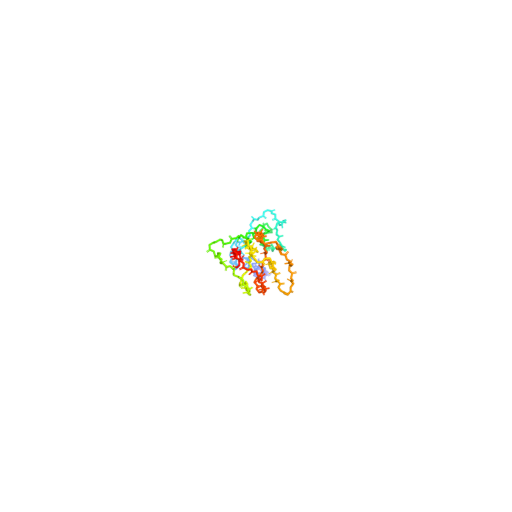5 GLY A C 1
ATOM 731 O O . GLY A 1 95 ? -3.672 7.878 13.364 1.00 93.81 95 GLY A O 1
ATOM 732 N N . LYS A 1 96 ? -5.908 7.697 13.575 1.00 91.56 96 LYS A N 1
ATOM 733 C CA . LYS A 1 96 ? -5.932 7.734 15.035 1.00 91.56 96 LYS A CA 1
ATOM 734 C C . LYS A 1 96 ? -6.800 6.636 15.630 1.00 91.56 96 LYS A C 1
ATOM 736 O O . LYS A 1 96 ? -7.846 6.291 15.079 1.00 91.56 96 LYS A O 1
ATOM 741 N N . PHE A 1 97 ? -6.382 6.163 16.796 1.00 90.94 97 PHE A N 1
ATOM 742 C CA . PHE A 1 97 ? -7.230 5.422 17.724 1.00 90.94 97 PHE A CA 1
ATOM 743 C C . PHE A 1 97 ? -7.534 6.305 18.926 1.00 90.94 97 PHE A C 1
ATOM 745 O O . PHE A 1 97 ? -6.646 7.022 19.392 1.00 90.94 97 PHE A O 1
ATOM 752 N N . PHE A 1 98 ? -8.760 6.234 19.433 1.00 88.62 98 PHE A N 1
ATOM 753 C CA . PHE A 1 98 ? -9.163 6.862 20.685 1.00 88.62 98 PHE A CA 1
ATOM 754 C C . PHE A 1 98 ? -9.665 5.794 21.649 1.00 88.62 98 PHE A C 1
ATOM 756 O O . PHE A 1 98 ? -10.641 5.096 21.378 1.00 88.62 98 PHE A O 1
ATOM 763 N N . ASP A 1 99 ? -8.990 5.682 22.783 1.00 85.62 99 ASP A N 1
ATOM 764 C CA . ASP A 1 99 ? -9.359 4.760 23.843 1.00 85.62 99 ASP A CA 1
ATOM 765 C C . ASP A 1 99 ? -10.380 5.426 24.758 1.00 85.62 99 ASP A C 1
ATOM 767 O O . ASP A 1 99 ? -10.038 6.287 25.566 1.00 85.62 99 ASP A O 1
ATOM 771 N N . ILE A 1 100 ? -11.654 5.084 24.607 1.00 85.69 100 ILE A N 1
ATOM 772 C CA . ILE A 1 100 ? -12.736 5.699 25.387 1.00 85.69 100 ILE A CA 1
ATOM 773 C C . ILE A 1 100 ? -13.117 4.879 26.626 1.00 85.69 100 ILE A C 1
ATOM 775 O O . ILE A 1 100 ? -13.633 5.461 27.584 1.00 85.69 100 ILE A O 1
ATOM 779 N N . ASN A 1 101 ? -12.792 3.580 26.649 1.00 85.12 101 ASN A N 1
ATOM 780 C CA . ASN A 1 101 ? -13.170 2.646 27.716 1.00 85.12 101 ASN A CA 1
ATOM 781 C C . ASN A 1 101 ? -11.979 2.028 28.469 1.00 85.12 101 ASN A C 1
ATOM 783 O O . ASN A 1 101 ? -12.176 1.090 29.236 1.00 85.12 101 ASN A O 1
ATOM 787 N N . LYS A 1 102 ? -10.754 2.547 28.287 1.00 84.19 102 LYS A N 1
ATOM 788 C CA . LYS A 1 102 ? -9.516 1.981 28.861 1.00 84.19 102 LYS A CA 1
ATOM 789 C C . LYS A 1 102 ? -9.250 0.547 28.364 1.00 84.19 102 LYS A C 1
ATOM 791 O O . LYS A 1 102 ? -8.728 -0.286 29.102 1.00 84.19 102 LYS A O 1
ATOM 796 N N . TYR A 1 103 ? -9.645 0.259 27.125 1.00 86.44 103 TYR A N 1
ATOM 797 C CA . TYR A 1 103 ? -9.482 -1.053 26.494 1.00 86.44 103 TYR A CA 1
ATOM 798 C C . TYR A 1 103 ? -8.098 -1.217 25.853 1.00 86.44 103 TYR A C 1
ATOM 800 O O . TYR A 1 103 ? -7.538 -2.313 25.835 1.00 86.44 103 TYR A O 1
ATOM 808 N N . GLY A 1 104 ? -7.522 -0.120 25.363 1.00 87.62 104 GLY A N 1
ATOM 809 C CA . GLY A 1 104 ? -6.370 -0.140 24.476 1.00 87.62 104 GLY A CA 1
ATOM 810 C C . GLY A 1 104 ? -6.761 -0.087 22.996 1.00 87.62 104 GLY A C 1
ATOM 811 O O . GLY A 1 104 ? -7.931 -0.042 22.617 1.00 87.62 104 GLY A O 1
ATOM 812 N N . ALA A 1 105 ? -5.742 -0.088 22.146 1.00 89.12 105 ALA A N 1
ATOM 813 C CA . ALA A 1 105 ? -5.875 -0.227 20.705 1.00 89.12 105 ALA A CA 1
ATOM 814 C C . ALA A 1 105 ? -4.822 -1.221 20.238 1.00 89.12 105 ALA A C 1
ATOM 816 O O . ALA A 1 105 ? -3.636 -1.034 20.517 1.00 89.12 105 ALA A O 1
ATOM 817 N N . PHE A 1 106 ? -5.247 -2.266 19.541 1.00 91.25 106 PHE A N 1
ATOM 818 C CA . PHE A 1 106 ? -4.378 -3.344 19.098 1.00 91.25 106 PHE A CA 1
ATOM 819 C C . PHE A 1 106 ? -4.493 -3.517 17.592 1.00 91.25 106 PHE A C 1
ATOM 821 O O . PHE A 1 106 ? -5.588 -3.597 17.036 1.00 91.25 106 PHE A O 1
ATOM 828 N N . VAL A 1 107 ? -3.344 -3.609 16.930 1.00 93.62 107 VAL A N 1
ATOM 829 C CA . VAL A 1 107 ? -3.273 -3.923 15.504 1.00 93.62 107 VAL A CA 1
ATOM 830 C C . VAL A 1 107 ? -2.471 -5.200 15.326 1.00 93.62 107 VAL A C 1
ATOM 832 O O . VAL A 1 107 ? -1.366 -5.327 15.858 1.00 93.62 107 VAL A O 1
ATOM 835 N N . THR A 1 108 ? -3.029 -6.139 14.572 1.00 95.44 108 THR A N 1
ATOM 836 C CA . THR A 1 108 ? -2.367 -7.383 14.178 1.00 95.44 108 THR A CA 1
ATOM 837 C C . THR A 1 108 ? -2.171 -7.376 12.671 1.00 95.44 108 THR A C 1
ATOM 839 O O . THR A 1 108 ? -3.129 -7.150 11.937 1.00 95.44 108 THR A O 1
ATOM 842 N N . VAL A 1 109 ? -0.952 -7.641 12.209 1.00 95.94 109 VAL A N 1
ATOM 843 C CA . VAL A 1 109 ? -0.594 -7.720 10.786 1.00 95.94 109 VAL A CA 1
ATOM 844 C C . VAL A 1 109 ? -0.034 -9.106 10.517 1.00 95.94 109 VAL A C 1
ATOM 846 O O . VAL A 1 109 ? 0.933 -9.501 11.160 1.00 95.94 109 VAL A O 1
ATOM 849 N N . ASN A 1 110 ? -0.654 -9.865 9.613 1.00 96.25 110 ASN A N 1
ATOM 850 C CA . ASN A 1 110 ? -0.230 -11.225 9.249 1.00 96.25 110 ASN A CA 1
ATOM 851 C C . ASN A 1 110 ? 0.010 -12.138 10.473 1.00 96.25 110 ASN A C 1
ATOM 853 O O . ASN A 1 110 ? 0.954 -12.918 10.515 1.00 96.25 110 ASN A O 1
ATOM 857 N N . GLY A 1 111 ? -0.833 -12.007 11.504 1.00 94.50 111 GLY A N 1
ATOM 858 C CA . GLY A 1 111 ? -0.720 -12.758 12.761 1.00 94.50 111 GLY A CA 1
ATOM 859 C C . GLY A 1 111 ? 0.233 -12.157 13.804 1.00 94.50 111 GLY A C 1
ATOM 860 O O . GLY A 1 111 ? 0.177 -12.549 14.967 1.00 94.50 111 GLY A O 1
ATOM 861 N N . THR A 1 112 ? 1.056 -11.166 13.455 1.00 94.06 112 THR A N 1
ATOM 862 C CA . THR A 1 112 ? 1.934 -10.464 14.403 1.00 94.06 112 THR A CA 1
ATOM 863 C C . THR A 1 112 ? 1.219 -9.281 15.051 1.00 94.06 112 THR A C 1
ATOM 865 O O . THR A 1 112 ? 0.799 -8.342 14.375 1.00 94.06 112 THR A O 1
ATOM 868 N N . LYS A 1 113 ? 1.093 -9.306 16.381 1.00 91.19 113 LYS A N 1
ATOM 869 C CA . LYS A 1 113 ? 0.486 -8.223 17.166 1.00 91.19 113 LYS A CA 1
ATOM 870 C C . LYS A 1 113 ? 1.509 -7.108 17.411 1.00 91.19 113 LYS A C 1
ATOM 872 O O . LYS A 1 113 ? 2.547 -7.355 18.013 1.00 91.19 113 LYS A O 1
ATOM 877 N N . ILE A 1 114 ? 1.192 -5.880 16.997 1.00 83.69 114 ILE A N 1
ATOM 878 C CA . ILE A 1 114 ? 2.063 -4.692 17.139 1.00 83.69 114 ILE A CA 1
ATOM 879 C C . ILE A 1 114 ? 1.988 -4.094 18.568 1.00 83.69 114 ILE A C 1
ATOM 881 O O . ILE A 1 114 ? 2.784 -3.242 18.944 1.00 83.69 114 ILE A O 1
ATOM 885 N N . GLY A 1 115 ? 1.095 -4.613 19.420 1.00 67.94 115 GLY A N 1
ATOM 886 C CA . GLY A 1 115 ? 0.997 -4.269 20.846 1.00 67.94 115 GLY A CA 1
ATOM 887 C C . GLY A 1 115 ? -0.126 -3.280 21.165 1.00 67.94 115 GLY A C 1
ATOM 888 O O . GLY A 1 115 ? -0.958 -2.989 20.307 1.00 67.94 115 GLY A O 1
ATOM 889 N N . SER A 1 116 ? -0.184 -2.824 22.424 1.00 68.31 116 SER A N 1
ATOM 890 C CA . SER A 1 116 ? -1.159 -1.821 22.880 1.00 68.31 116 SER A CA 1
ATOM 891 C C . SER A 1 116 ? -0.662 -0.426 22.526 1.00 68.31 116 SER A C 1
ATOM 893 O O . SER A 1 116 ? 0.360 0.019 23.042 1.00 68.31 116 SER A O 1
ATOM 895 N N . ILE A 1 117 ? -1.376 0.263 21.644 1.00 73.62 117 ILE A N 1
ATOM 896 C CA . ILE A 1 117 ? -0.993 1.590 21.143 1.00 73.62 117 ILE A CA 1
ATOM 897 C C . ILE A 1 117 ? -1.566 2.702 22.055 1.00 73.62 117 ILE A C 1
ATOM 899 O O . ILE A 1 117 ? -1.109 3.844 22.032 1.00 73.62 117 ILE A O 1
ATOM 903 N N . THR A 1 118 ? -2.533 2.353 22.909 1.00 78.25 118 THR A N 1
ATOM 904 C CA . THR A 1 118 ? -3.095 3.170 24.001 1.00 78.25 118 THR A CA 1
ATOM 905 C C . THR A 1 118 ? -3.257 2.318 25.264 1.00 78.25 118 THR A C 1
ATOM 907 O O . THR A 1 118 ? -3.089 1.099 25.216 1.00 78.25 118 THR A O 1
ATOM 910 N N . GLY A 1 119 ? -3.593 2.933 26.398 1.00 68.25 119 GLY A N 1
ATOM 911 C CA . GLY A 1 119 ? -3.974 2.193 27.615 1.00 68.25 119 GLY A CA 1
ATOM 912 C C . GLY A 1 119 ? -4.570 3.051 28.734 1.00 68.25 119 GLY A C 1
ATOM 913 O O . GLY A 1 119 ? -4.746 2.582 29.860 1.00 68.25 119 GLY A O 1
ATOM 914 N N . LEU A 1 120 ? -4.855 4.323 28.443 1.00 74.00 120 LEU A N 1
ATOM 915 C CA . LEU A 1 120 ? -5.470 5.274 29.360 1.00 74.00 120 LEU A CA 1
ATOM 916 C C . LEU A 1 120 ? -6.782 5.779 28.763 1.00 74.00 120 LEU A C 1
ATOM 918 O O . LEU A 1 120 ? -6.878 6.043 27.565 1.00 74.00 120 LEU A O 1
ATOM 922 N N . GLN A 1 121 ? -7.790 5.955 29.614 1.00 79.88 121 GLN A N 1
ATOM 923 C CA . GLN A 1 121 ? -9.087 6.452 29.175 1.00 79.88 121 GLN A CA 1
ATOM 924 C C . GLN A 1 121 ? -8.961 7.871 28.599 1.00 79.88 121 GLN A C 1
ATOM 926 O O . GLN A 1 121 ? -8.287 8.728 29.170 1.00 79.88 121 GLN A O 1
ATOM 931 N N . LYS A 1 122 ? -9.652 8.122 27.485 1.00 82.19 122 LYS A N 1
ATOM 932 C CA . LYS A 1 122 ? -9.621 9.348 26.669 1.00 82.19 122 LYS A CA 1
ATOM 933 C C . LYS A 1 122 ? -8.268 9.636 26.003 1.00 82.19 122 LYS A C 1
ATOM 935 O O . LYS A 1 122 ? -8.060 10.744 25.512 1.00 82.19 122 LYS A O 1
ATOM 940 N N . GLN A 1 123 ? -7.360 8.661 25.943 1.00 84.50 123 GLN A N 1
ATOM 941 C CA . GLN A 1 123 ? -6.102 8.804 25.217 1.00 84.50 123 GLN A CA 1
ATOM 942 C C . GLN A 1 123 ? -6.319 8.604 23.715 1.00 84.50 123 GLN A C 1
ATOM 944 O O . GLN A 1 123 ? -6.948 7.640 23.284 1.00 84.50 123 GLN A O 1
ATOM 949 N N . GLY A 1 124 ? -5.761 9.510 22.914 1.00 85.88 124 GLY A N 1
ATOM 950 C CA . GLY A 1 124 ? -5.625 9.338 21.472 1.00 85.88 124 GLY A CA 1
ATOM 951 C C . GLY A 1 124 ? -4.189 8.975 21.105 1.00 85.88 124 GLY A C 1
ATOM 952 O O . GLY A 1 124 ? -3.250 9.496 21.703 1.00 85.88 124 GLY A O 1
ATOM 953 N N . THR A 1 125 ? -4.009 8.127 20.100 1.00 87.56 125 THR A N 1
ATOM 954 C CA . THR A 1 125 ? -2.694 7.834 19.514 1.00 87.56 125 THR A CA 1
ATOM 955 C C . THR A 1 125 ? -2.763 7.911 17.997 1.00 87.56 125 THR A C 1
ATOM 957 O O . THR A 1 125 ? -3.813 7.649 17.408 1.00 87.56 125 THR A O 1
ATOM 960 N N . THR A 1 126 ? -1.656 8.292 17.365 1.00 89.81 126 THR A N 1
ATOM 961 C CA . THR A 1 126 ? -1.542 8.290 15.903 1.00 89.81 126 THR A CA 1
ATOM 962 C C . THR A 1 126 ? -0.930 6.973 15.463 1.00 89.81 126 THR A C 1
ATOM 964 O O . THR A 1 126 ? 0.032 6.498 16.059 1.00 89.81 126 THR A O 1
ATOM 967 N N . PHE A 1 127 ? -1.479 6.396 14.406 1.00 90.75 127 PHE A N 1
ATOM 968 C CA . PHE A 1 127 ? -1.015 5.147 13.834 1.00 90.75 127 PHE A CA 1
ATOM 969 C C . PHE A 1 127 ? -0.588 5.361 12.388 1.00 90.75 127 PHE A C 1
ATOM 971 O O . PHE A 1 127 ? -1.270 6.056 11.632 1.00 90.75 127 PHE A O 1
ATOM 978 N N . PHE A 1 128 ? 0.535 4.751 12.019 1.00 93.31 128 PHE A N 1
ATOM 979 C CA . PHE A 1 128 ? 1.024 4.677 10.652 1.00 93.31 128 PHE A CA 1
ATOM 980 C C . PHE A 1 128 ? 1.584 3.280 10.399 1.00 93.31 128 PHE A C 1
ATOM 982 O O . PHE A 1 128 ? 2.378 2.776 11.192 1.00 93.31 128 PHE A O 1
ATOM 989 N N . LEU A 1 129 ? 1.186 2.673 9.288 1.00 93.94 129 LEU A N 1
ATOM 990 C CA . LEU A 1 129 ? 1.649 1.354 8.876 1.00 93.94 129 LEU A CA 1
ATOM 991 C C . LEU A 1 129 ? 1.695 1.280 7.354 1.00 93.94 129 LEU A C 1
ATOM 993 O O . LEU A 1 129 ? 0.693 1.558 6.701 1.00 93.94 129 LEU A O 1
ATOM 997 N N . MET A 1 130 ? 2.823 0.861 6.785 1.00 95.12 130 MET A N 1
ATOM 998 C CA . MET A 1 130 ? 2.876 0.467 5.376 1.00 95.12 130 MET A CA 1
ATOM 999 C C . MET A 1 130 ? 2.350 -0.956 5.223 1.00 95.12 130 MET A C 1
ATOM 1001 O O . MET A 1 130 ? 2.654 -1.814 6.047 1.00 95.12 130 MET A O 1
ATOM 1005 N N . VAL A 1 131 ? 1.571 -1.192 4.172 1.00 95.25 131 VAL A N 1
ATOM 1006 C CA . VAL A 1 131 ? 0.965 -2.494 3.876 1.00 95.25 131 VAL A CA 1
ATOM 1007 C C . VAL A 1 131 ? 1.144 -2.833 2.402 1.00 95.25 131 VAL A C 1
ATOM 1009 O O . VAL A 1 131 ? 1.178 -1.942 1.546 1.00 95.25 131 VAL A O 1
ATOM 1012 N N . ALA A 1 132 ? 1.239 -4.120 2.105 1.00 95.31 132 ALA A N 1
ATOM 1013 C CA . ALA A 1 132 ? 1.281 -4.670 0.762 1.00 95.31 132 ALA A CA 1
ATOM 1014 C C . ALA A 1 132 ? -0.062 -5.308 0.391 1.00 95.31 132 ALA A C 1
ATOM 1016 O O . ALA A 1 132 ? -0.885 -5.634 1.247 1.00 95.31 132 ALA A O 1
ATOM 1017 N N . SER A 1 133 ? -0.288 -5.504 -0.908 1.00 95.06 133 SER A N 1
ATOM 1018 C CA . SER A 1 133 ? -1.410 -6.326 -1.363 1.00 95.06 133 SER A CA 1
ATOM 1019 C C . SER A 1 133 ? -1.304 -7.740 -0.788 1.00 95.06 133 SER A C 1
ATOM 1021 O O . SER A 1 133 ? -0.250 -8.365 -0.883 1.00 95.06 133 SER A O 1
ATOM 1023 N N . GLY A 1 134 ? -2.406 -8.253 -0.241 1.0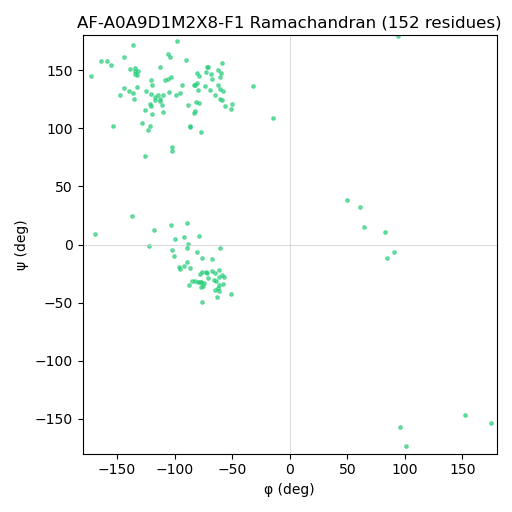0 94.56 134 GLY A N 1
ATOM 1024 C CA . GLY A 1 134 ? -2.464 -9.594 0.350 1.00 94.56 134 GLY A CA 1
ATOM 1025 C C . GLY A 1 134 ? -2.143 -9.661 1.845 1.00 94.56 134 GLY A C 1
ATOM 1026 O O . GLY A 1 134 ? -2.349 -10.716 2.440 1.00 94.56 134 GLY A O 1
ATOM 1027 N N . ASP A 1 135 ? -1.718 -8.559 2.471 1.00 97.31 135 ASP A N 1
ATOM 1028 C CA . ASP A 1 135 ? -1.621 -8.506 3.931 1.00 97.31 135 ASP A CA 1
ATOM 1029 C C . ASP A 1 135 ? -3.001 -8.695 4.588 1.00 97.31 135 ASP A C 1
ATOM 1031 O O . ASP A 1 135 ? -4.041 -8.297 4.058 1.00 97.31 135 ASP A O 1
ATOM 1035 N N . SER A 1 136 ? -3.006 -9.268 5.788 1.00 96.75 136 SER A N 1
ATOM 1036 C CA . SER A 1 136 ? -4.171 -9.375 6.662 1.00 96.75 136 SER A CA 1
ATOM 1037 C C . SER A 1 136 ? -3.979 -8.467 7.867 1.00 96.75 136 SER A C 1
ATOM 1039 O O . SER A 1 136 ? -3.121 -8.728 8.712 1.00 96.75 136 SER A O 1
ATOM 1041 N N . ILE A 1 137 ? -4.805 -7.429 7.980 1.00 96.25 137 ILE A N 1
ATOM 1042 C CA . ILE A 1 137 ? -4.777 -6.483 9.094 1.00 96.25 137 ILE A CA 1
ATOM 1043 C C . ILE A 1 137 ? -6.027 -6.684 9.946 1.00 96.25 137 ILE A C 1
ATOM 1045 O O . ILE A 1 137 ? -7.136 -6.671 9.428 1.00 96.25 137 ILE A O 1
ATOM 1049 N N . ASN A 1 138 ? -5.868 -6.842 11.257 1.00 96.06 138 ASN A N 1
ATOM 1050 C CA . ASN A 1 138 ? -6.977 -6.824 12.207 1.00 96.06 138 ASN A CA 1
ATOM 1051 C C . ASN A 1 138 ? -6.809 -5.657 13.178 1.00 96.06 138 ASN A C 1
ATOM 1053 O O . ASN A 1 138 ? -5.758 -5.526 13.808 1.00 96.06 138 ASN A O 1
ATOM 1057 N N . ILE A 1 139 ? -7.844 -4.829 13.293 1.00 94.69 139 ILE A N 1
ATOM 1058 C CA . ILE A 1 139 ? -7.889 -3.659 14.170 1.00 94.69 139 ILE A CA 1
ATOM 1059 C C . ILE A 1 139 ? -8.882 -3.920 15.293 1.00 94.69 139 ILE A C 1
ATOM 1061 O O . ILE A 1 139 ? -10.074 -4.097 15.048 1.00 94.69 139 ILE A O 1
ATOM 1065 N N . ASP A 1 140 ? -8.395 -3.874 16.523 1.00 92.81 140 ASP A N 1
ATOM 1066 C CA . ASP A 1 140 ? -9.183 -4.094 17.727 1.00 92.81 140 ASP A CA 1
ATOM 1067 C C . ASP A 1 140 ? -9.072 -2.871 18.648 1.00 92.81 140 ASP A C 1
ATOM 1069 O O . ASP A 1 140 ? -8.052 -2.654 19.306 1.00 92.81 140 ASP A O 1
ATOM 1073 N N . ALA A 1 141 ? -10.083 -2.001 18.577 1.00 90.75 141 ALA A N 1
ATOM 1074 C CA . ALA A 1 141 ? -10.163 -0.725 19.285 1.00 90.75 141 ALA A CA 1
ATOM 1075 C C . ALA A 1 141 ? -11.607 -0.182 19.277 1.00 90.75 141 ALA A C 1
ATOM 1077 O O . ALA A 1 141 ? -12.400 -0.500 18.384 1.00 90.75 141 ALA A O 1
ATOM 1078 N N . ASP A 1 142 ? -11.930 0.696 20.232 1.00 86.62 142 ASP A N 1
ATOM 1079 C CA . ASP A 1 142 ? -13.280 1.253 20.400 1.00 86.62 142 ASP A CA 1
ATOM 1080 C C . ASP A 1 142 ? -13.638 2.334 19.372 1.00 86.62 142 ASP A C 1
ATOM 1082 O O . ASP A 1 142 ? -14.706 2.299 18.759 1.00 86.62 142 ASP A O 1
ATOM 1086 N N . ASN A 1 143 ? -12.751 3.316 19.186 1.00 89.06 143 ASN A N 1
ATOM 1087 C CA . ASN A 1 143 ? -12.999 4.480 18.342 1.00 89.06 143 ASN A CA 1
ATOM 1088 C C . ASN A 1 143 ? -11.843 4.658 17.349 1.00 89.06 143 ASN A C 1
ATOM 1090 O O . ASN A 1 143 ? -10.735 5.071 17.701 1.00 89.06 143 ASN A O 1
ATOM 1094 N N . VAL A 1 144 ? -12.117 4.282 16.100 1.00 92.31 144 VAL A N 1
ATOM 1095 C CA . VAL A 1 144 ? -11.135 4.146 15.022 1.00 92.31 144 VAL A CA 1
ATOM 1096 C C . VAL A 1 144 ? -11.386 5.212 13.965 1.00 92.31 144 VAL A C 1
ATOM 1098 O O . VAL A 1 144 ? -12.463 5.272 13.374 1.00 92.31 144 VAL A O 1
ATOM 1101 N N . GLN A 1 145 ? -10.368 6.021 13.685 1.00 93.81 145 GLN A N 1
ATOM 1102 C CA . GLN A 1 145 ? -10.356 6.976 12.581 1.00 93.81 145 GLN A CA 1
ATOM 1103 C C . GLN A 1 145 ? -9.121 6.723 11.727 1.00 93.81 145 GLN A C 1
ATOM 1105 O O . GLN A 1 145 ? -8.129 7.446 11.819 1.00 93.81 145 GLN A O 1
ATOM 1110 N N . LEU A 1 146 ? -9.167 5.662 10.925 1.00 95.38 146 LEU A N 1
ATOM 1111 C CA . LEU A 1 146 ? -8.075 5.268 10.046 1.00 95.38 146 LEU A CA 1
ATOM 1112 C C . LEU A 1 146 ? -8.452 5.426 8.580 1.00 95.38 146 LEU A C 1
ATOM 1114 O O . LEU A 1 146 ? -9.611 5.293 8.184 1.00 95.38 146 LEU A O 1
ATOM 1118 N N . TYR A 1 147 ? -7.432 5.647 7.765 1.00 97.31 147 TYR A N 1
ATOM 1119 C CA . TYR A 1 147 ? -7.530 5.734 6.323 1.00 97.31 147 TYR A CA 1
ATOM 1120 C C . TYR A 1 147 ? -6.440 4.888 5.693 1.00 97.31 147 TYR A C 1
ATOM 1122 O O . TYR A 1 147 ? -5.281 4.969 6.088 1.00 97.31 147 TYR A O 1
ATOM 1130 N N . PHE A 1 148 ? -6.800 4.130 4.670 1.00 97.75 148 PHE A N 1
ATOM 1131 C CA . PHE A 1 148 ? -5.849 3.522 3.759 1.00 97.75 148 PHE A CA 1
ATOM 1132 C C . PHE A 1 148 ? -5.677 4.420 2.540 1.00 97.75 148 PHE A C 1
ATOM 1134 O O . PHE A 1 148 ? -6.660 4.823 1.911 1.00 97.75 148 PHE A O 1
ATOM 1141 N N . VAL A 1 149 ? -4.427 4.697 2.191 1.00 97.50 149 VAL A N 1
ATOM 1142 C CA . VAL A 1 149 ? -4.044 5.442 0.996 1.00 97.50 149 VAL A CA 1
ATOM 1143 C C . VAL A 1 149 ? -3.173 4.528 0.136 1.00 97.50 149 VAL A C 1
ATOM 1145 O O . VAL A 1 149 ? -2.061 4.187 0.551 1.00 97.50 149 VAL A O 1
ATOM 1148 N N . PRO A 1 150 ? -3.649 4.105 -1.048 1.00 97.00 150 PRO A N 1
ATOM 1149 C CA . PRO A 1 150 ? -2.843 3.289 -1.940 1.00 97.00 150 PRO A CA 1
ATOM 1150 C C . PRO A 1 150 ? -1.711 4.115 -2.551 1.00 97.00 150 PRO A C 1
ATOM 1152 O O . PRO A 1 150 ? -1.835 5.327 -2.751 1.00 97.00 150 PRO A O 1
ATOM 1155 N N . PHE A 1 151 ? -0.621 3.448 -2.905 1.00 95.75 151 PHE A N 1
ATOM 1156 C CA . PHE A 1 151 ? 0.402 4.035 -3.759 1.00 95.75 151 PHE A CA 1
ATOM 1157 C C . PHE A 1 151 ? -0.089 4.175 -5.210 1.00 95.75 151 PHE A C 1
ATOM 1159 O O . PHE A 1 151 ? -0.986 3.462 -5.664 1.00 95.75 151 PHE A O 1
ATOM 1166 N N . ALA A 1 152 ? 0.460 5.140 -5.943 1.00 90.50 152 ALA A N 1
ATOM 1167 C CA . ALA A 1 152 ? 0.059 5.440 -7.313 1.00 90.50 152 ALA A CA 1
ATOM 1168 C C . ALA A 1 152 ? 0.632 4.445 -8.331 1.00 90.50 152 ALA A C 1
ATOM 1170 O O . ALA A 1 152 ? 0.039 4.292 -9.392 1.00 90.50 152 ALA A O 1
ATOM 1171 N N . GLY A 1 153 ? 1.760 3.801 -8.016 1.00 80.62 153 GLY A N 1
ATOM 1172 C CA . GLY A 1 153 ? 2.423 2.829 -8.888 1.00 80.62 153 GLY A CA 1
ATOM 1173 C C . GLY A 1 153 ? 1.965 1.382 -8.715 1.00 80.62 153 GLY A C 1
ATOM 1174 O O . GLY A 1 153 ? 2.724 0.496 -9.092 1.00 80.62 153 GLY A O 1
ATOM 1175 N N . ASN A 1 154 ? 0.794 1.154 -8.106 1.00 75.06 154 ASN A N 1
ATOM 1176 C CA . ASN A 1 154 ? 0.149 -0.165 -8.084 1.00 75.06 154 ASN A CA 1
ATOM 1177 C C . ASN A 1 154 ? -0.412 -0.543 -9.454 1.00 75.06 154 ASN A C 1
ATOM 1179 O O . ASN A 1 154 ? -0.934 0.373 -10.132 1.00 75.06 154 ASN A O 1
#

Sequence (154 aa):
MKPIIFFAAALWASLAPLYAKAQCAVQPSCSSLGYTYTGSTSDCVNTPMKCPFNTSYFNCTKKADVIKQFKPNWSKKRTVSKGSFYPSSSGFIFGKFFDINKYGAFVTVNGTKIGSITGLQKQGTTFFLMVASGDSINIDADNVQLYFVPFAGN

Secondary structure (DSSP, 8-state):
------SSHHHHHHHHHHHHHHHS--PPPTTTTT-EE-S-STTBSS--EEETTEEEEEE--BHHHHHHHT-B-GGG-EEE-SEEE--SS-EEEEEEEEESSS---EEEETTEEEEES--STTEEEEEEEEE-TT--EEEE-SEEEEEEEEBTT-

pLDDT: mean 81.72, std 17.02, range [32.88, 97.75]

Solvent-accessible surface area (backbone atoms only — not comparable to full-atom values): 8851 Å² total; per-residue (Å²): 143,84,83,88,89,71,70,70,66,61,55,53,69,64,40,49,66,53,46,58,61,67,69,54,68,80,79,76,52,52,60,81,74,66,25,44,81,52,101,64,70,86,50,34,75,49,85,65,45,60,34,98,88,45,74,70,21,31,35,59,56,40,52,69,61,60,58,56,28,67,37,74,28,72,92,66,48,41,81,41,68,64,42,80,47,70,42,88,44,36,30,34,38,39,40,36,44,36,16,73,79,47,76,21,32,37,44,28,48,74,85,47,71,79,47,70,69,44,70,44,65,72,37,72,37,81,46,76,43,80,47,46,54,76,44,46,34,37,35,50,52,84,41,65,52,32,32,37,31,32,28,60,57,106

Mean predicted aligned error: 12.69 Å

Organism: NCBI:txid2840917

Foldseek 3Di:
DDDDPPPPPVVVVVCPVVVVVVPPPDDDDLVNVVWDQDQDPPQFPDDWAADPVHRSTTDGDGVVNVVLQQAWDPVPKDWDDAFKDADQAWFKKKDKAFAAPQPFKWKAKQNRIPDGQDRDHRDMGIDMDTDGHGIIMHIDGDGDGMMTTHGPND

Radius of gyration: 31.68 Å; Cα contacts (8 Å, |Δi|>4): 295; chains: 1; bounding box: 61×28×105 Å

Nearest PDB structures (foldseek):
  8gld-assembly2_B  TM=5.366E-01  e=1.573E-01  Campylobacter jejuni subsp. jejuni 81-176
  1nqj-assembly1_A  TM=4.565E-01  e=1.189E-01  Hathewaya histolytica
  8pdz-assembly1_R  TM=3.921E-01  e=4.851E-02  Bacillus paranthracis
  6bqm-assembly1_A  TM=4.585E-01  e=1.124E-01  Vibrio cholerae O395
  6eon-assembly1_A  TM=5.337E-01  e=2.449E+00  Bacteroides thetaiotaomicron VPI-5482